Protein AF-A0A6L7CVT7-F1 (afdb_monomer)

Nearest PDB structures (foldseek):
  5m1t-assembly1_A  TM=9.668E-01  e=3.151E-02  Pseudomonas aeruginosa PAO1
  6hq4-assembly1_B  TM=9.966E-01  e=3.355E-01  Bdellovibrio bacteriovorus HD100
  6xi5-assembly1_B  TM=6.300E-01  e=2.013E+00  Homo sapiens
  3a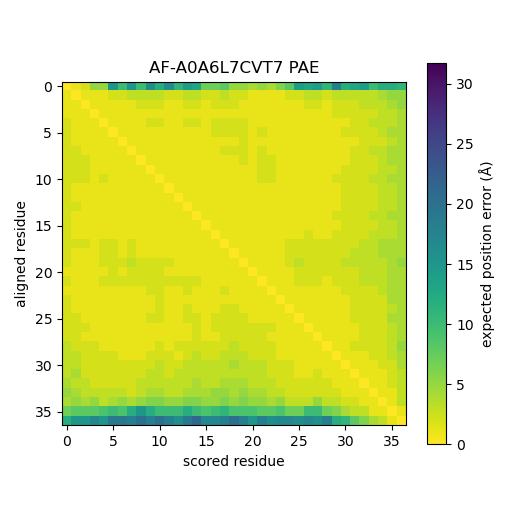aw-assembly1_A  TM=5.859E-01  e=2.681E+00  Corynebacterium glutamicum
  3ab4-assembly2_E  TM=6.442E-01  e=5.489E+00  Corynebacterium glutamicum

pLDDT: mean 97.24, std 3.57, range [79.69, 98.81]

Solvent-accessible surface area (backbone atoms only — not comparable to full-atom values): 2427 Å² total; per-residue (Å²): 139,49,73,46,74,80,35,63,46,73,68,53,52,57,49,41,51,74,73,66,48,76,40,80,40,22,67,5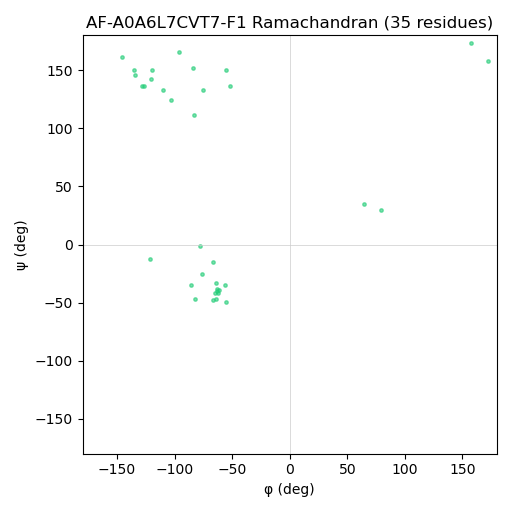9,80,46,72,93,71,77,96,65,136

Organism: Escherichia coli (NCBI:txid562)

Mean predicted aligned error: 2.43 Å

InterPro domains:
  IPR001633 EAL domain [PF00563] (2-32)
  IPR001633 EAL domain [PS50883] (1-37)
  IPR035919 EAL domain superfamily [G3DSA:3.20.20.450] (1-37)
  IPR035919 EAL domain superfamily [SSF141868] (2-36)

Structure (mmCIF, N/CA/C/O backbone):
data_AF-A0A6L7CVT7-F1
#
_entry.id   AF-A0A6L7CVT7-F1
#
loop_
_atom_site.group_PDB
_atom_site.id
_atom_site.type_symbol
_atom_site.label_atom_id
_atom_site.label_alt_id
_atom_site.label_comp_id
_atom_site.label_asym_id
_atom_site.label_entity_id
_atom_site.label_seq_id
_atom_site.pdbx_PDB_ins_code
_atom_site.Cartn_x
_atom_site.Cartn_y
_atom_site.Cartn_z
_atom_site.occupancy
_atom_site.B_iso_or_equiv
_atom_site.auth_seq_id
_atom_site.auth_comp_id
_atom_site.auth_asym_id
_atom_site.auth_atom_id
_atom_site.pdbx_PDB_model_num
ATOM 1 N N . SER A 1 1 ? -13.369 -10.617 -4.217 1.00 87.44 1 SER A N 1
ATOM 2 C CA . SER A 1 1 ? -12.206 -10.234 -3.393 1.00 87.44 1 SER A CA 1
ATOM 3 C C . SER A 1 1 ? -11.828 -8.797 -3.713 1.00 87.44 1 SER A C 1
ATOM 5 O O . SER A 1 1 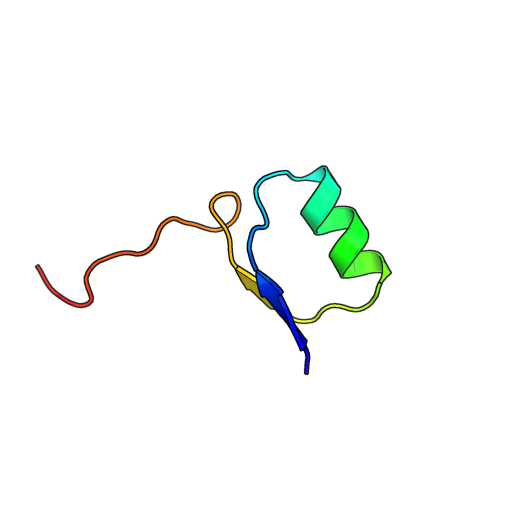? -1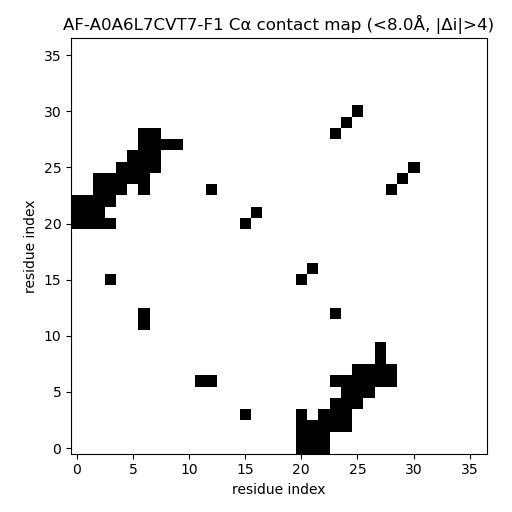2.112 -8.355 -4.820 1.00 87.44 1 SER A O 1
ATOM 7 N N . VAL A 1 2 ? -11.238 -8.071 -2.758 1.00 97.50 2 VAL A N 1
ATOM 8 C CA . VAL A 1 2 ? -10.818 -6.664 -2.907 1.00 97.50 2 VAL A CA 1
ATOM 9 C C . VAL A 1 2 ? -9.311 -6.529 -2.666 1.00 97.50 2 VAL A C 1
ATOM 11 O O . VAL A 1 2 ? -8.762 -7.201 -1.787 1.00 97.50 2 VAL A O 1
ATOM 14 N N . VAL A 1 3 ? -8.670 -5.652 -3.443 1.00 98.19 3 VAL A N 1
ATOM 15 C CA . VAL A 1 3 ? -7.272 -5.225 -3.286 1.00 98.19 3 VAL A CA 1
ATOM 16 C C . VAL A 1 3 ? -7.261 -3.770 -2.815 1.00 98.19 3 VAL A C 1
ATOM 18 O O . VAL A 1 3 ? -7.974 -2.945 -3.383 1.00 98.19 3 VAL A O 1
ATOM 21 N N . ALA A 1 4 ? -6.462 -3.453 -1.797 1.00 98.56 4 ALA A N 1
ATOM 22 C CA . ALA A 1 4 ? -6.155 -2.072 -1.429 1.00 98.56 4 ALA A CA 1
ATOM 23 C C . ALA A 1 4 ? -4.747 -1.698 -1.910 1.00 98.56 4 ALA A C 1
ATOM 25 O O . ALA A 1 4 ? -3.776 -2.368 -1.555 1.00 98.56 4 ALA A O 1
ATOM 26 N N . GLU A 1 5 ? -4.648 -0.630 -2.701 1.00 98.50 5 GLU A N 1
ATOM 27 C CA . GLU A 1 5 ? -3.382 -0.057 -3.170 1.00 98.50 5 GLU A CA 1
ATOM 28 C C . GLU A 1 5 ? -2.925 1.111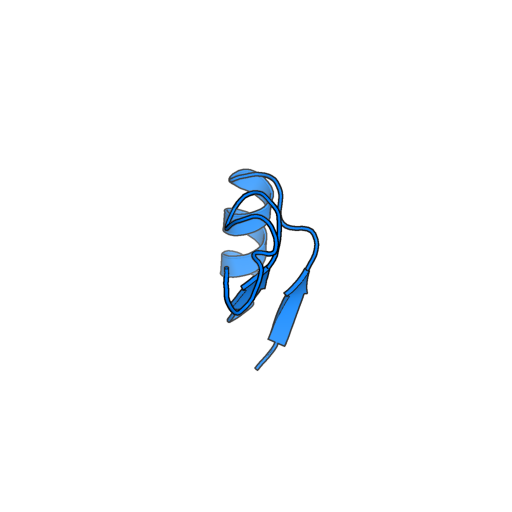 -2.277 1.00 98.50 5 GLU A C 1
ATOM 30 O O . GLU A 1 5 ? -3.708 1.638 -1.486 1.00 98.50 5 GLU A O 1
ATOM 35 N N . PHE A 1 6 ? -1.658 1.519 -2.415 1.00 98.31 6 PHE A N 1
ATOM 36 C CA . PHE A 1 6 ? -1.010 2.580 -1.623 1.00 98.31 6 PHE A CA 1
ATOM 37 C C . PHE A 1 6 ? -0.865 2.270 -0.121 1.00 98.31 6 PHE A C 1
ATOM 39 O O . PHE A 1 6 ? -0.934 3.160 0.726 1.00 98.31 6 PHE A O 1
ATOM 46 N N . VAL A 1 7 ? -0.633 1.001 0.234 1.00 98.56 7 VAL A N 1
ATOM 47 C CA . VAL A 1 7 ? -0.329 0.603 1.619 1.00 98.56 7 VAL A CA 1
ATOM 48 C C . VAL A 1 7 ? 1.159 0.804 1.921 1.00 98.56 7 VAL A C 1
ATOM 50 O O . VAL A 1 7 ? 2.021 0.097 1.402 1.00 98.56 7 VAL A O 1
ATOM 53 N N . GLU A 1 8 ? 1.467 1.764 2.785 1.00 98.75 8 GLU A N 1
ATOM 54 C CA . GLU A 1 8 ? 2.832 2.226 3.076 1.00 98.75 8 GLU A CA 1
ATOM 55 C C . GLU A 1 8 ? 3.223 2.086 4.556 1.00 98.75 8 GLU A C 1
ATOM 57 O O . GLU A 1 8 ? 4.402 2.160 4.892 1.00 98.75 8 GLU A O 1
ATOM 62 N N . THR A 1 9 ? 2.262 1.830 5.452 1.00 98.81 9 THR A N 1
ATOM 63 C CA . THR A 1 9 ? 2.499 1.735 6.904 1.00 98.81 9 THR A CA 1
ATOM 64 C C . THR A 1 9 ? 1.804 0.533 7.545 1.00 98.81 9 THR A C 1
ATOM 66 O O . THR A 1 9 ? 0.713 0.124 7.141 1.00 98.81 9 THR A O 1
ATOM 69 N N . GLN A 1 10 ? 2.401 0.000 8.615 1.00 98.69 10 GLN A N 1
ATOM 70 C CA . GLN A 1 10 ? 1.837 -1.108 9.402 1.00 98.69 10 GLN A CA 1
ATOM 71 C C . GLN A 1 10 ? 0.428 -0.791 9.937 1.00 98.69 10 GLN A C 1
ATOM 73 O O . GLN A 1 10 ? -0.444 -1.657 10.001 1.00 98.69 10 GLN A O 1
ATOM 78 N N . GLN A 1 11 ? 0.174 0.472 10.281 1.00 98.75 11 GLN A N 1
ATOM 79 C CA . GLN A 1 11 ? -1.117 0.953 10.764 1.00 98.75 11 GLN A CA 1
ATOM 80 C C . GLN A 1 11 ? -2.205 0.847 9.683 1.00 98.75 11 GLN A C 1
ATOM 82 O O . GLN A 1 11 ? -3.315 0.405 9.985 1.00 98.75 11 GLN A O 1
ATOM 87 N N . GLN A 1 12 ? -1.891 1.197 8.428 1.00 98.81 12 GLN A N 1
ATOM 88 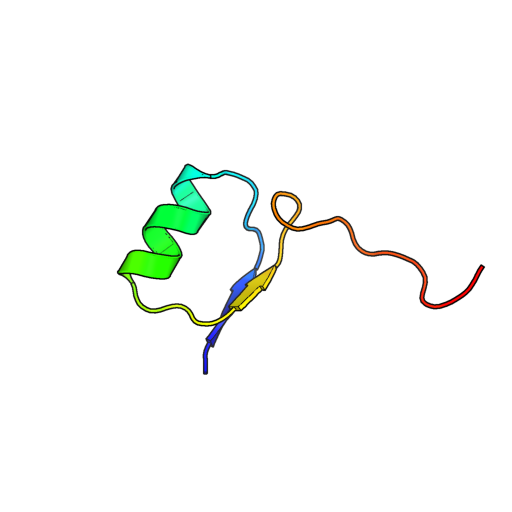C CA . GLN A 1 12 ? -2.810 1.031 7.294 1.00 98.81 12 GLN A CA 1
ATOM 89 C C . GLN A 1 12 ? -3.119 -0.449 7.048 1.00 98.81 12 GLN A C 1
ATOM 91 O O . GLN A 1 12 ? -4.289 -0.812 6.950 1.00 98.81 12 GLN A O 1
ATOM 96 N N . GLN A 1 13 ? -2.096 -1.312 7.023 1.00 98.69 13 GLN A N 1
ATOM 97 C CA . GLN A 1 13 ? -2.277 -2.760 6.881 1.00 98.69 13 GLN A CA 1
ATOM 98 C C . GLN A 1 13 ? -3.216 -3.319 7.960 1.00 98.69 13 GLN A C 1
ATOM 100 O O . GLN A 1 13 ? -4.181 -4.021 7.648 1.00 98.69 13 GLN A O 1
ATOM 105 N N . ALA A 1 14 ? -2.972 -2.981 9.229 1.00 98.69 14 ALA A N 1
ATOM 106 C CA . ALA A 1 14 ? -3.786 -3.459 10.342 1.00 98.69 14 ALA A CA 1
ATOM 107 C C . ALA A 1 14 ? -5.253 -3.007 10.235 1.00 98.69 14 ALA A C 1
ATOM 109 O O . ALA A 1 14 ? -6.160 -3.782 10.540 1.00 98.69 14 ALA A O 1
ATOM 110 N N . LEU A 1 15 ? -5.502 -1.769 9.797 1.00 98.75 15 LEU A N 1
ATOM 111 C CA . LEU A 1 15 ? -6.855 -1.263 9.573 1.00 98.75 15 LEU A CA 1
ATOM 112 C C . LEU A 1 15 ? -7.549 -1.998 8.417 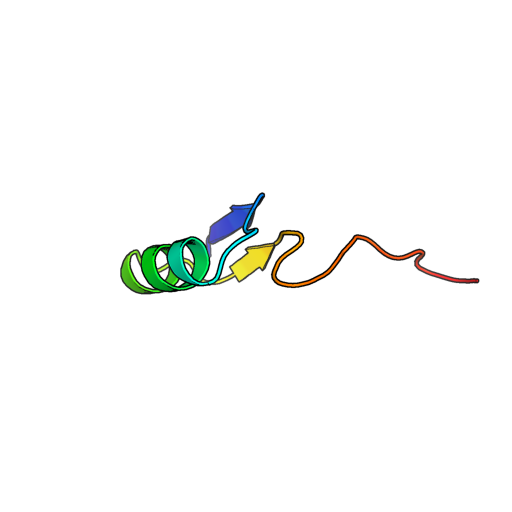1.00 98.75 15 LEU A C 1
ATOM 114 O O . LEU A 1 15 ? -8.679 -2.450 8.576 1.00 98.75 15 LEU A O 1
ATOM 118 N N . LEU A 1 16 ? -6.873 -2.157 7.277 1.00 98.62 16 LEU A N 1
ATOM 119 C CA . LEU A 1 16 ? -7.440 -2.796 6.085 1.00 98.62 16 LEU A CA 1
ATOM 120 C C . LEU A 1 16 ? -7.790 -4.267 6.335 1.00 98.62 16 LEU A C 1
ATOM 122 O O . LEU A 1 16 ? -8.854 -4.722 5.914 1.00 98.62 16 LEU A O 1
ATOM 126 N N . HIS A 1 17 ? -6.967 -4.992 7.098 1.00 98.25 17 HIS A N 1
ATOM 127 C CA . HIS A 1 17 ? -7.308 -6.347 7.533 1.00 98.25 17 HIS A CA 1
ATOM 128 C C . HIS A 1 17 ? -8.563 -6.383 8.414 1.00 98.25 17 HIS A C 1
ATOM 130 O O . HIS A 1 17 ? -9.418 -7.241 8.209 1.00 98.25 17 HIS A O 1
ATOM 136 N N . LYS A 1 18 ? -8.729 -5.435 9.349 1.00 98.56 18 LYS A N 1
ATOM 137 C CA . LYS A 1 18 ? -9.949 -5.337 10.177 1.00 98.56 18 LYS A CA 1
ATOM 138 C C . LYS A 1 18 ? -11.201 -5.029 9.355 1.00 98.56 18 LYS A C 1
ATOM 140 O O . LYS A 1 18 ? -12.277 -5.498 9.702 1.00 98.56 18 LYS A O 1
ATOM 145 N N . LEU A 1 19 ? -11.058 -4.265 8.273 1.00 98.38 19 LEU A N 1
ATOM 146 C CA . LEU A 1 19 ? -12.140 -3.958 7.331 1.00 98.38 19 LEU A CA 1
ATOM 147 C C . LEU A 1 19 ? -12.439 -5.109 6.356 1.00 98.38 19 LEU A C 1
ATOM 149 O O . LEU A 1 19 ? -13.350 -4.998 5.539 1.00 98.38 19 LEU A O 1
ATOM 153 N N . GLY A 1 20 ? -11.694 -6.215 6.437 1.00 98.12 20 GLY A N 1
ATOM 154 C CA . GLY A 1 20 ? -11.914 -7.391 5.605 1.00 98.12 20 GLY A CA 1
ATOM 155 C C . GLY A 1 20 ? -11.350 -7.261 4.193 1.00 98.12 20 GLY A C 1
ATOM 156 O O . GLY A 1 20 ? -11.901 -7.860 3.277 1.00 98.12 20 GLY A O 1
ATOM 157 N N . VAL A 1 21 ? -10.270 -6.503 3.983 1.00 98.44 21 VAL A N 1
ATOM 158 C CA . VAL A 1 21 ? -9.543 -6.496 2.702 1.00 98.44 21 VAL A CA 1
ATOM 159 C C . VAL A 1 21 ? -8.701 -7.769 2.572 1.00 98.44 21 VAL A C 1
ATOM 161 O O . VAL A 1 21 ? -7.992 -8.148 3.505 1.00 98.44 21 VAL A O 1
ATOM 164 N N . GLN A 1 22 ? -8.773 -8.432 1.412 1.00 98.44 22 GLN A N 1
ATOM 165 C CA . GLN A 1 22 ? -8.082 -9.709 1.183 1.00 98.44 22 GLN A CA 1
ATOM 166 C C . GLN A 1 22 ? -6.631 -9.538 0.729 1.00 98.44 22 GLN A C 1
ATOM 168 O O . GLN A 1 22 ? -5.789 -10.355 1.090 1.00 98.44 22 GLN A O 1
ATOM 173 N N . TYR A 1 23 ? -6.340 -8.501 -0.058 1.00 98.38 23 TYR A N 1
ATOM 174 C CA . TYR A 1 23 ? -5.028 -8.306 -0.675 1.00 98.38 23 TYR A CA 1
ATOM 175 C C . TYR A 1 23 ? -4.555 -6.864 -0.529 1.00 98.38 23 TYR A C 1
ATOM 177 O O . TYR A 1 23 ? -5.355 -5.929 -0.587 1.00 98.38 23 TYR A O 1
ATOM 185 N N . LEU A 1 24 ? -3.246 -6.688 -0.373 1.00 98.56 24 LEU A N 1
ATOM 186 C CA . LEU A 1 24 ? -2.611 -5.391 -0.169 1.00 98.56 24 LEU A CA 1
ATOM 187 C C . LEU A 1 24 ? -1.496 -5.200 -1.197 1.00 98.56 24 LEU A C 1
ATOM 189 O O . LEU A 1 24 ? -0.694 -6.107 -1.413 1.00 98.56 24 LEU A O 1
ATOM 193 N N . GLN A 1 25 ? -1.425 -4.008 -1.779 1.00 98.69 25 GLN A N 1
ATOM 194 C CA . GLN A 1 25 ? -0.317 -3.551 -2.609 1.00 98.69 25 GLN A CA 1
ATOM 195 C C . GLN A 1 25 ? 0.158 -2.187 -2.104 1.00 98.69 25 GLN A C 1
ATOM 197 O O . GLN A 1 25 ? -0.633 -1.290 -1.815 1.00 98.69 25 GLN A O 1
ATOM 202 N N . GLY A 1 26 ? 1.469 -2.006 -2.027 1.00 98.44 26 GLY A N 1
ATOM 203 C CA . GLY A 1 26 ? 2.085 -0.733 -1.678 1.00 98.44 26 GLY A CA 1
ATOM 204 C C . GLY A 1 26 ? 3.495 -0.933 -1.145 1.00 98.44 26 GLY A C 1
ATOM 205 O O . GLY A 1 26 ? 3.939 -2.065 -0.952 1.00 98.44 26 GLY A O 1
ATOM 206 N N . TYR A 1 27 ? 4.210 0.165 -0.912 1.00 98.50 27 TYR A N 1
ATOM 207 C CA . TYR A 1 27 ? 5.634 0.121 -0.567 1.00 98.50 27 TYR A CA 1
ATOM 208 C C . TYR A 1 27 ? 5.931 -0.518 0.791 1.00 98.50 27 TYR A C 1
ATOM 210 O O . TYR A 1 27 ? 7.074 -0.910 1.016 1.00 98.50 27 TYR A O 1
ATOM 218 N N . LEU A 1 28 ? 4.926 -0.682 1.659 1.00 98.44 28 LEU A N 1
ATOM 219 C CA . LEU A 1 28 ? 5.055 -1.524 2.848 1.00 98.44 28 LEU A CA 1
ATOM 220 C C . LEU A 1 28 ? 5.301 -2.993 2.480 1.00 98.44 28 LEU A C 1
ATOM 222 O O . LEU A 1 28 ? 6.073 -3.671 3.150 1.00 98.44 28 LEU A O 1
ATOM 226 N N . ILE A 1 29 ? 4.612 -3.478 1.443 1.00 98.12 29 ILE A N 1
ATOM 227 C CA . ILE A 1 29 ? 4.682 -4.866 0.972 1.00 98.12 29 ILE A CA 1
ATOM 228 C C . ILE A 1 29 ? 5.904 -5.052 0.071 1.00 98.12 29 ILE A C 1
ATOM 230 O O . ILE A 1 29 ? 6.661 -6.005 0.226 1.00 98.12 29 ILE A O 1
ATOM 234 N N . GLY A 1 30 ? 6.097 -4.132 -0.872 1.00 97.81 30 GLY A N 1
ATOM 235 C CA . GLY A 1 30 ? 7.204 -4.157 -1.815 1.00 97.81 30 GLY A CA 1
ATOM 236 C C . GLY A 1 30 ? 7.057 -3.087 -2.891 1.00 97.81 30 GLY A C 1
ATOM 237 O O . GLY A 1 30 ? 5.962 -2.593 -3.167 1.00 97.81 30 GLY A O 1
ATOM 238 N N . ARG A 1 31 ? 8.178 -2.712 -3.510 1.00 97.31 31 ARG A N 1
ATOM 239 C CA . ARG A 1 31 ? 8.163 -1.855 -4.703 1.00 97.31 31 ARG A CA 1
ATOM 240 C C . ARG A 1 31 ? 7.943 -2.713 -5.953 1.00 97.31 31 ARG A C 1
ATOM 242 O O . ARG A 1 31 ? 8.382 -3.862 -5.952 1.00 97.31 31 ARG A O 1
ATOM 249 N N . PRO A 1 32 ? 7.337 -2.172 -7.026 1.00 96.44 32 PRO A N 1
ATOM 250 C CA . PRO A 1 32 ? 7.303 -2.847 -8.320 1.00 96.44 32 PRO A CA 1
ATOM 251 C C . PRO A 1 32 ? 8.711 -3.263 -8.747 1.00 96.44 32 PRO A C 1
ATOM 253 O O . PRO A 1 32 ? 9.657 -2.490 -8.580 1.00 96.44 32 PRO A O 1
ATOM 256 N N . GLN A 1 33 ? 8.854 -4.481 -9.258 1.00 96.38 33 GLN A N 1
ATOM 257 C CA . GLN A 1 33 ? 10.117 -5.016 -9.765 1.00 96.38 33 GLN A CA 1
ATOM 258 C C . GLN A 1 33 ? 9.961 -5.370 -11.250 1.00 96.38 33 GLN A C 1
ATOM 260 O O . GLN A 1 33 ? 8.848 -5.704 -11.671 1.00 96.38 33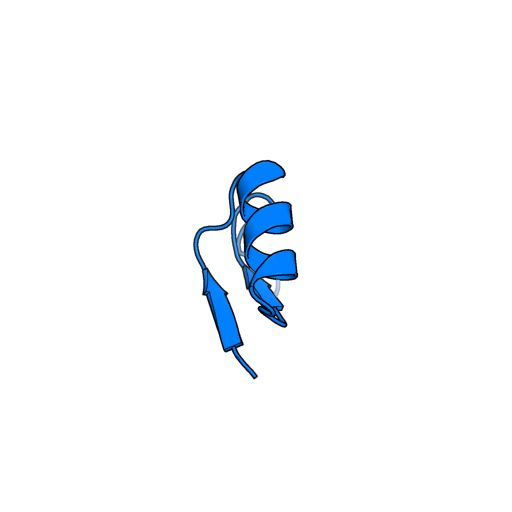 GLN A O 1
ATOM 265 N N . PRO A 1 34 ? 11.041 -5.293 -12.048 1.00 97.06 34 PRO A N 1
ATOM 266 C CA . PRO A 1 34 ? 11.054 -5.843 -13.398 1.00 97.06 34 PRO A CA 1
ATOM 267 C C . PRO A 1 34 ? 10.669 -7.327 -13.403 1.00 97.06 34 PRO A C 1
ATOM 269 O O . PRO A 1 34 ? 10.927 -8.050 -12.442 1.00 97.06 34 PRO A O 1
ATOM 272 N N . LEU A 1 35 ? 10.053 -7.785 -14.493 1.00 95.31 35 LEU A N 1
ATOM 273 C CA . LEU A 1 35 ? 9.699 -9.199 -14.661 1.00 95.31 35 LEU A CA 1
ATOM 274 C C . LEU A 1 35 ? 10.921 -10.070 -15.018 1.00 95.31 35 LEU A C 1
ATOM 276 O O . LEU A 1 35 ? 10.917 -11.267 -14.746 1.00 95.31 35 LEU A O 1
ATOM 280 N N . ALA A 1 36 ? 11.943 -9.464 -15.624 1.00 93.00 36 ALA A N 1
ATOM 281 C CA . ALA A 1 36 ? 13.232 -10.051 -15.979 1.00 93.00 36 ALA A CA 1
ATOM 282 C C . ALA A 1 36 ? 14.333 -8.982 -15.839 1.00 93.00 36 ALA A C 1
ATOM 284 O O . ALA A 1 36 ? 14.000 -7.792 -15.803 1.00 93.00 36 ALA A O 1
ATOM 285 N N . ASP A 1 37 ? 15.593 -9.424 -15.752 1.00 79.69 37 ASP A N 1
ATOM 286 C CA . ASP A 1 37 ? 16.786 -8.560 -15.687 1.00 79.69 37 ASP A CA 1
ATOM 287 C C . ASP A 1 37 ? 16.903 -7.602 -16.887 1.00 79.69 37 ASP A C 1
ATOM 289 O O . ASP A 1 37 ? 16.627 -8.035 -18.034 1.00 79.69 37 ASP A O 1
#

Sequence (37 aa):
SVVAEFVETQQQQALLHKLGVQYLQGYLIGRPQPLAD

Foldseek 3Di:
DAEDEADDDPVSVVVCVVVPHDYYYHVNVHDDDDPPD

Secondary structure (DSSP, 8-state):
--EE----SHHHHHHHHHTT--EE-STTT-----S--

Radius of gyration: 11.2 Å; Cα contacts (8 Å, |Δ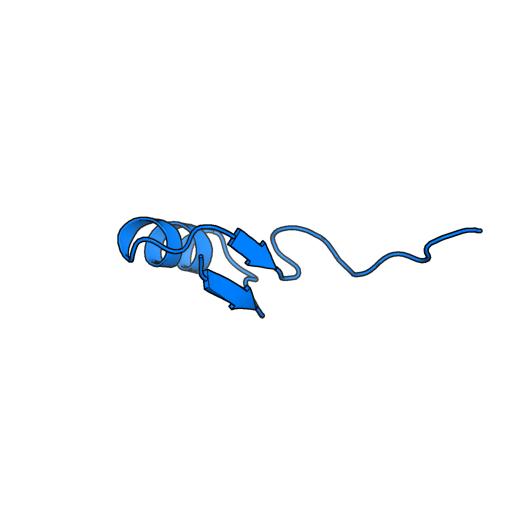i|>4): 42; chains: 1; bounding box: 29×13×27 Å